Protein AF-A0A7X0GFW9-F1 (afdb_monomer_lite)

Sequence (64 aa):
MWRGILVVRESWETAAGDLAFEYDGDLSALEARLAAAELGSALAGQVLTIATPRGGTINVAAAV

Foldseek 3Di:
DDDDDDDADDDPVPPPAAAEDEDQDDPVVVVVVCVVVVWDWDDDPQWIWTADPVGGIYIYGYDD

Secondary structure (DSSP, 8-state):
---PPP-----GGGTTS-EEEEESS-HHHHHHHHHHTT--EEEETTEEEEE-TTS-EEEEEEP-

pLDDT: mean 74.7, std 19.12, range [36.28, 94.25]

Structure (mmCIF, N/CA/C/O backbone):
data_AF-A0A7X0GFW9-F1
#
_entry.id   AF-A0A7X0GFW9-F1
#
loop_
_atom_site.group_PDB
_atom_site.id
_atom_site.type_symbol
_atom_site.label_atom_id
_atom_site.label_alt_id
_atom_site.label_comp_id
_atom_site.label_asym_id
_atom_site.label_entity_id
_atom_site.label_seq_id
_atom_site.pdbx_PDB_ins_code
_atom_site.Cartn_x
_atom_site.Cartn_y
_atom_site.Cartn_z
_atom_site.occupancy
_atom_site.B_iso_or_equiv
_atom_site.auth_seq_id
_atom_site.auth_comp_id
_atom_site.auth_asym_id
_atom_site.auth_atom_id
_atom_site.pdbx_PDB_model_num
ATOM 1 N N . MET A 1 1 ? -13.297 -17.846 0.003 1.00 36.28 1 MET A N 1
ATOM 2 C CA . MET A 1 1 ? -13.072 -17.178 -1.297 1.00 36.28 1 MET A CA 1
ATOM 3 C C . MET A 1 1 ? -13.461 -15.720 -1.094 1.00 36.28 1 MET A C 1
ATOM 5 O O . MET A 1 1 ? -14.647 -15.447 -1.025 1.00 36.28 1 MET A O 1
ATOM 9 N N . TRP A 1 2 ? -12.512 -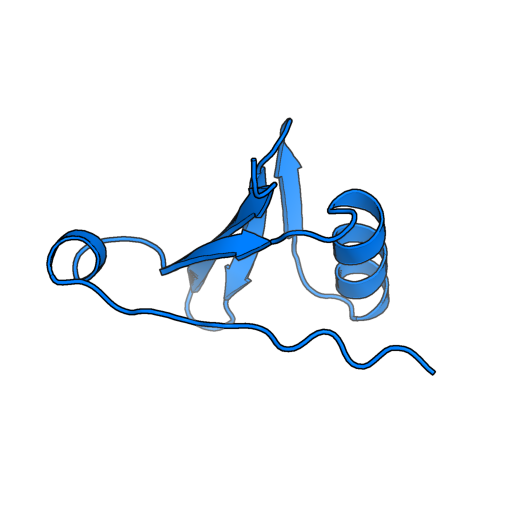14.816 -0.841 1.00 39.66 2 TRP A N 1
ATOM 10 C CA . TRP A 1 2 ? -12.833 -13.432 -0.460 1.00 39.66 2 TRP A CA 1
ATOM 11 C C . TRP A 1 2 ? -12.466 -12.498 -1.616 1.00 39.66 2 TRP A C 1
ATOM 13 O O . TRP A 1 2 ? -11.294 -12.351 -1.953 1.00 39.66 2 TRP A O 1
ATOM 23 N N . ARG A 1 3 ? -13.491 -11.937 -2.265 1.00 47.81 3 ARG A N 1
ATOM 24 C CA . ARG A 1 3 ? -13.385 -10.839 -3.232 1.00 47.81 3 ARG A CA 1
ATOM 25 C C . ARG A 1 3 ? -13.695 -9.546 -2.473 1.00 47.81 3 ARG A C 1
ATOM 27 O O . ARG A 1 3 ? -14.863 -9.204 -2.336 1.00 47.81 3 ARG A O 1
ATOM 34 N N . GLY A 1 4 ? -12.673 -8.881 -1.938 1.00 45.53 4 GLY A N 1
ATOM 35 C CA . GLY A 1 4 ? -12.802 -7.490 -1.495 1.00 45.53 4 GLY A CA 1
ATOM 36 C C . GLY A 1 4 ? -12.830 -6.588 -2.727 1.00 45.53 4 GLY A C 1
ATOM 37 O O . GLY A 1 4 ? -11.996 -6.754 -3.619 1.00 45.53 4 GLY A O 1
ATOM 38 N N . ILE A 1 5 ? -13.825 -5.709 -2.833 1.00 50.94 5 ILE A N 1
ATOM 39 C CA . ILE A 1 5 ? -13.920 -4.734 -3.925 1.00 50.94 5 ILE A CA 1
ATOM 40 C C . ILE A 1 5 ? -13.034 -3.547 -3.552 1.00 50.94 5 ILE A C 1
ATOM 42 O O . ILE A 1 5 ? -13.276 -2.901 -2.540 1.00 50.94 5 ILE A O 1
ATOM 46 N N . LEU A 1 6 ? -12.037 -3.247 -4.385 1.00 52.69 6 LEU A N 1
ATOM 47 C CA . LEU A 1 6 ? -11.285 -1.999 -4.292 1.00 52.69 6 LEU A CA 1
ATOM 48 C C . LEU A 1 6 ? -12.148 -0.869 -4.871 1.00 52.69 6 LEU A C 1
ATOM 50 O O . LEU A 1 6 ? -12.477 -0.893 -6.059 1.00 52.69 6 LEU A O 1
ATOM 54 N N . VAL A 1 7 ? -12.524 0.107 -4.046 1.00 43.34 7 VAL A N 1
ATOM 55 C CA . VAL A 1 7 ? -13.242 1.309 -4.493 1.00 43.34 7 VAL A CA 1
ATOM 56 C C . VAL A 1 7 ? -12.231 2.438 -4.665 1.00 43.34 7 VAL A C 1
ATOM 58 O O . VAL A 1 7 ? -11.659 2.912 -3.692 1.00 43.34 7 VAL A O 1
ATOM 61 N N . VAL A 1 8 ? -12.021 2.876 -5.908 1.00 49.06 8 VAL A N 1
ATOM 62 C CA . VAL A 1 8 ? -11.090 3.963 -6.251 1.00 49.06 8 VAL A CA 1
ATOM 63 C C . VAL A 1 8 ? -11.899 5.210 -6.611 1.00 49.06 8 VAL A C 1
ATOM 65 O O . VAL A 1 8 ? -12.738 5.156 -7.512 1.00 49.06 8 VAL A O 1
ATOM 68 N N . ARG A 1 9 ? -11.673 6.326 -5.907 1.00 43.47 9 ARG A N 1
ATOM 69 C CA . ARG A 1 9 ? -12.278 7.634 -6.207 1.00 43.47 9 ARG A CA 1
ATOM 70 C C . ARG A 1 9 ? -11.179 8.643 -6.510 1.00 43.47 9 ARG A C 1
ATOM 72 O O . ARG A 1 9 ? -10.358 8.926 -5.649 1.00 43.47 9 ARG A O 1
ATOM 79 N N . GLU A 1 10 ? -11.191 9.186 -7.719 1.00 39.12 10 GLU A N 1
ATOM 80 C CA . GLU A 1 10 ? -10.364 10.333 -8.094 1.00 39.12 10 GLU A CA 1
ATOM 81 C C . GLU A 1 10 ? -11.102 11.620 -7.688 1.00 39.12 10 GLU A C 1
ATOM 83 O O . GLU A 1 10 ? -12.283 11.785 -8.010 1.00 39.12 10 GLU A O 1
ATOM 88 N N . SER A 1 11 ? -10.435 12.515 -6.952 1.00 43.59 11 SER A N 1
ATOM 89 C CA . SER A 1 11 ? -10.940 13.860 -6.646 1.00 43.59 11 SER A CA 1
ATOM 90 C C . SER A 1 11 ? -10.003 14.929 -7.202 1.00 43.59 11 SER A C 1
ATOM 92 O O . SER A 1 11 ? -8.824 14.680 -7.468 1.00 43.59 11 SER A O 1
ATOM 94 N N . TRP A 1 12 ? -10.525 16.144 -7.363 1.00 40.50 12 TRP A N 1
ATOM 95 C CA . TRP A 1 12 ? -9.755 17.299 -7.828 1.00 40.50 12 TRP A CA 1
ATOM 96 C C . TRP A 1 12 ? -8.525 17.579 -6.939 1.00 40.50 12 TRP A C 1
ATOM 98 O O . TRP A 1 12 ? -7.493 18.005 -7.451 1.00 40.50 12 TRP A O 1
ATOM 108 N N . GLU A 1 13 ? -8.581 17.248 -5.643 1.00 42.38 13 GLU A N 1
ATOM 109 C CA . GLU A 1 13 ? -7.442 17.356 -4.723 1.00 42.38 13 GLU A CA 1
ATOM 110 C C . GLU A 1 13 ? -6.304 16.351 -5.003 1.00 42.38 13 GLU A C 1
ATOM 112 O O . GLU A 1 13 ? -5.176 16.577 -4.574 1.00 42.38 13 GLU A O 1
ATOM 117 N N . THR A 1 14 ? -6.567 15.264 -5.740 1.00 45.31 14 THR A N 1
ATOM 118 C CA . THR A 1 14 ? -5.593 14.190 -6.040 1.00 45.31 14 THR A CA 1
ATOM 119 C C . THR A 1 14 ? -4.938 14.295 -7.424 1.00 45.31 14 THR A C 1
ATOM 121 O O . THR A 1 14 ? -4.012 13.548 -7.725 1.00 45.31 14 THR A O 1
ATOM 124 N N . ALA A 1 15 ? -5.344 15.264 -8.255 1.00 44.91 15 ALA A N 1
ATOM 125 C CA . ALA A 1 15 ? -4.898 15.415 -9.648 1.00 44.91 15 ALA A CA 1
ATOM 126 C C . ALA A 1 15 ? -3.439 15.909 -9.827 1.00 44.91 15 ALA A C 1
ATOM 128 O O . ALA A 1 15 ? -2.969 16.043 -10.957 1.00 44.91 15 ALA A O 1
ATOM 129 N N . ALA A 1 16 ? -2.718 16.189 -8.735 1.00 47.69 16 ALA A N 1
ATOM 130 C CA . ALA A 1 16 ? -1.345 16.710 -8.754 1.00 47.69 16 ALA A CA 1
ATOM 131 C C . ALA A 1 16 ? -0.339 15.905 -7.900 1.00 47.69 16 ALA A C 1
ATOM 133 O O . ALA A 1 16 ? 0.800 16.345 -7.749 1.00 47.69 16 ALA A O 1
ATOM 134 N N . GLY A 1 17 ? -0.727 14.748 -7.345 1.00 54.19 17 GLY A N 1
ATOM 135 C CA . GLY A 1 17 ? 0.111 13.947 -6.441 1.00 54.19 17 GLY A CA 1
ATOM 136 C C . GLY A 1 17 ? 0.124 12.449 -6.761 1.00 54.19 17 GLY A C 1
ATOM 137 O O . GLY A 1 17 ? -0.574 11.987 -7.661 1.00 54.19 17 GLY A O 1
ATOM 138 N N . ASP A 1 18 ? 0.939 11.693 -6.022 1.00 63.38 18 ASP A N 1
ATOM 139 C CA . ASP A 1 18 ? 0.932 10.227 -6.046 1.00 63.38 18 ASP A CA 1
ATOM 140 C C . ASP A 1 18 ? -0.478 9.688 -5.732 1.00 63.38 18 ASP A C 1
ATOM 142 O O . ASP A 1 18 ? -1.155 10.183 -4.828 1.00 63.38 18 ASP A O 1
ATOM 146 N N . LEU A 1 19 ? -0.933 8.675 -6.480 1.00 72.88 19 LEU A N 1
ATOM 147 C CA . LEU A 1 19 ? -2.272 8.092 -6.324 1.00 72.88 19 LEU A CA 1
ATOM 148 C C . LEU A 1 19 ? -2.418 7.511 -4.911 1.00 72.88 19 LEU A C 1
ATOM 150 O O . LEU A 1 19 ? -1.602 6.683 -4.512 1.00 72.88 19 LEU A O 1
ATOM 154 N N . ALA A 1 20 ? -3.459 7.891 -4.169 1.00 79.12 20 ALA A N 1
ATOM 155 C CA . ALA A 1 20 ? -3.680 7.402 -2.810 1.00 79.12 20 ALA A CA 1
ATOM 156 C C . ALA A 1 20 ? -5.091 6.832 -2.611 1.00 79.12 20 ALA A C 1
ATOM 158 O O . ALA A 1 20 ? -6.052 7.350 -3.179 1.00 79.12 20 ALA A O 1
ATOM 159 N N . PHE A 1 21 ? -5.225 5.777 -1.802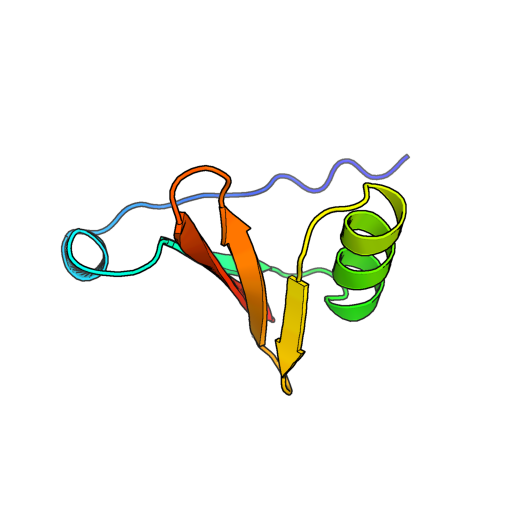 1.00 78.69 21 PHE A N 1
ATOM 160 C CA . PHE A 1 21 ? -6.521 5.209 -1.413 1.00 78.69 21 PHE A CA 1
ATOM 161 C C . PHE A 1 21 ? -6.506 4.599 -0.009 1.00 78.69 21 PHE A C 1
ATOM 163 O O . PHE A 1 21 ? -5.460 4.206 0.503 1.00 78.69 21 PHE A O 1
ATOM 170 N N . GLU A 1 22 ? -7.687 4.500 0.599 1.00 83.06 22 GLU A N 1
ATOM 171 C CA . GLU A 1 22 ? -7.896 3.775 1.853 1.00 83.06 22 GLU A CA 1
ATOM 172 C C . GLU A 1 22 ? -8.194 2.294 1.586 1.00 83.06 22 GLU A C 1
ATOM 174 O O . GLU A 1 22 ? -8.806 1.930 0.577 1.00 83.06 22 GLU A O 1
ATOM 179 N N . TYR A 1 23 ? -7.757 1.436 2.500 1.00 84.31 23 TYR A N 1
ATOM 180 C CA . TYR A 1 23 ? -7.925 -0.007 2.449 1.00 84.31 23 TYR A CA 1
ATOM 181 C C . TYR A 1 23 ? -8.377 -0.526 3.812 1.00 84.31 23 TYR A C 1
ATOM 183 O O . TYR A 1 23 ? -7.713 -0.317 4.823 1.00 84.31 23 TYR A O 1
ATOM 191 N N . ASP A 1 24 ? -9.514 -1.213 3.829 1.00 86.56 24 ASP A N 1
ATOM 192 C CA . ASP A 1 24 ? -10.162 -1.772 5.021 1.00 86.56 24 ASP A CA 1
ATOM 193 C C . ASP A 1 24 ? -9.644 -3.170 5.401 1.00 86.56 24 ASP A C 1
ATOM 195 O O . ASP A 1 24 ? -10.082 -3.764 6.388 1.00 86.56 24 ASP A O 1
ATOM 199 N N . GLY A 1 25 ? -8.711 -3.713 4.618 1.00 86.81 25 GLY A N 1
ATOM 200 C CA . GLY A 1 25 ? -8.042 -4.972 4.907 1.00 86.81 25 GLY A CA 1
ATOM 201 C C . GLY A 1 25 ? -6.708 -4.800 5.634 1.00 86.81 25 GLY A C 1
ATOM 202 O O . GLY A 1 25 ? -6.215 -3.705 5.883 1.00 86.81 25 GLY A O 1
ATOM 203 N N . ASP A 1 26 ? -6.077 -5.932 5.935 1.00 91.25 26 ASP A N 1
ATOM 204 C CA . ASP A 1 26 ? -4.763 -5.974 6.578 1.00 91.25 26 ASP A CA 1
ATOM 205 C C . ASP A 1 26 ? -3.651 -5.536 5.603 1.00 91.25 26 ASP A C 1
ATOM 207 O O . ASP A 1 26 ? -3.378 -6.212 4.601 1.00 91.25 26 ASP A O 1
ATOM 211 N N . LEU A 1 27 ? -3.002 -4.403 5.898 1.00 91.31 27 LEU A N 1
ATOM 212 C CA . LEU A 1 27 ? -1.895 -3.866 5.104 1.00 91.31 27 LEU A CA 1
ATOM 213 C C . LEU A 1 27 ? -0.655 -4.766 5.112 1.00 91.31 27 LEU A C 1
ATOM 215 O O . LEU A 1 27 ? 0.016 -4.859 4.087 1.00 91.31 27 LEU A O 1
ATOM 219 N N . SER A 1 28 ? -0.361 -5.469 6.207 1.00 93.88 28 SER A N 1
ATOM 220 C CA . SER A 1 28 ? 0.761 -6.413 6.260 1.00 93.88 28 SER A CA 1
ATOM 221 C C . SER A 1 28 ? 0.491 -7.633 5.379 1.00 93.88 28 SER A C 1
ATOM 223 O O . SER A 1 28 ? 1.383 -8.117 4.679 1.00 93.88 28 SER A O 1
ATOM 2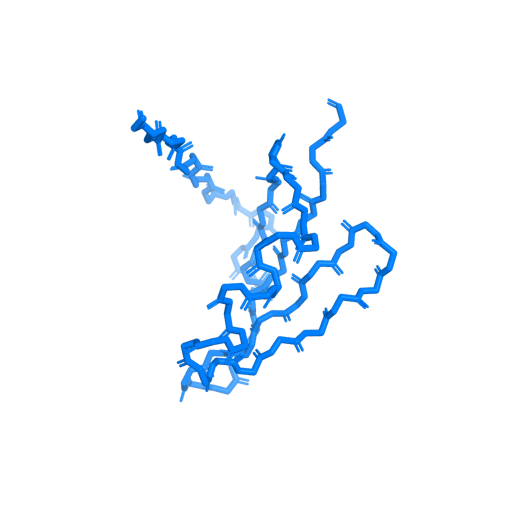25 N N . ALA A 1 29 ? -0.761 -8.100 5.333 1.00 92.50 29 ALA A N 1
ATOM 226 C CA . ALA A 1 29 ? -1.163 -9.150 4.400 1.00 92.50 29 ALA A CA 1
ATOM 227 C C . ALA A 1 29 ? -1.080 -8.687 2.934 1.00 92.50 29 ALA A C 1
ATOM 229 O O . ALA A 1 29 ? -0.739 -9.481 2.054 1.00 92.50 29 ALA A O 1
ATOM 230 N N . LEU A 1 30 ? -1.382 -7.416 2.654 1.00 91.62 30 LEU A N 1
ATOM 231 C CA . LEU A 1 30 ? -1.222 -6.833 1.322 1.00 91.62 30 LEU A CA 1
ATOM 232 C C . LEU A 1 30 ? 0.260 -6.712 0.931 1.00 91.62 30 LEU A C 1
ATOM 234 O O . LEU A 1 30 ? 0.627 -7.153 -0.157 1.00 91.62 30 LEU A O 1
ATOM 238 N N . GLU A 1 31 ? 1.114 -6.205 1.822 1.00 93.56 31 GLU A N 1
ATOM 239 C CA . GLU A 1 31 ? 2.566 -6.103 1.616 1.00 93.56 31 GLU A CA 1
ATOM 240 C C . GLU A 1 31 ? 3.188 -7.469 1.289 1.00 93.56 31 GLU A C 1
ATOM 242 O O . GLU A 1 31 ? 3.905 -7.605 0.298 1.00 93.56 31 GLU A O 1
ATOM 247 N N . ALA A 1 32 ? 2.836 -8.517 2.041 1.00 92.62 32 ALA A N 1
ATOM 248 C CA . ALA A 1 32 ? 3.322 -9.872 1.782 1.00 92.62 32 ALA A CA 1
ATOM 249 C C . ALA A 1 32 ? 2.941 -10.384 0.378 1.00 92.62 32 ALA A C 1
ATOM 251 O O . ALA A 1 32 ? 3.721 -11.083 -0.271 1.00 92.62 32 ALA A O 1
ATOM 252 N N . ARG A 1 33 ? 1.749 -10.025 -0.118 1.00 91.06 33 ARG A N 1
ATOM 253 C CA . ARG A 1 33 ? 1.291 -10.399 -1.467 1.00 91.06 33 ARG A CA 1
ATOM 254 C C . ARG A 1 33 ? 2.026 -9.631 -2.559 1.00 91.06 33 ARG A C 1
ATOM 256 O O . ARG A 1 33 ? 2.286 -10.213 -3.608 1.00 91.06 33 ARG A O 1
ATOM 263 N N . LEU A 1 34 ? 2.355 -8.362 -2.325 1.00 89.50 34 LEU A N 1
ATOM 264 C CA . LEU A 1 34 ? 3.157 -7.560 -3.250 1.00 89.50 34 LEU A CA 1
ATOM 265 C C . LEU A 1 34 ? 4.590 -8.093 -3.335 1.00 89.50 34 LEU A C 1
ATOM 267 O O . LEU A 1 34 ? 5.082 -8.320 -4.437 1.00 89.50 34 LEU A O 1
ATOM 271 N N . ALA A 1 35 ? 5.208 -8.406 -2.193 1.00 89.44 35 ALA A N 1
ATOM 272 C CA . ALA A 1 35 ? 6.536 -9.011 -2.144 1.00 89.44 35 ALA A CA 1
ATOM 273 C C . ALA A 1 35 ? 6.584 -10.370 -2.869 1.00 89.44 35 ALA A C 1
ATOM 275 O O . ALA A 1 35 ? 7.497 -10.619 -3.652 1.00 89.44 35 ALA A O 1
ATOM 276 N N . ALA A 1 36 ? 5.571 -11.226 -2.679 1.00 89.12 36 ALA A N 1
ATOM 277 C CA . ALA A 1 36 ? 5.452 -12.500 -3.397 1.00 89.12 36 ALA A CA 1
ATOM 278 C C . ALA A 1 36 ? 5.263 -12.339 -4.919 1.00 89.12 36 ALA A C 1
ATOM 280 O O . ALA A 1 36 ? 5.525 -13.275 -5.670 1.00 89.12 36 ALA A O 1
ATOM 281 N N . ALA A 1 37 ? 4.802 -11.171 -5.367 1.00 83.88 37 ALA A N 1
ATOM 282 C CA . ALA A 1 37 ? 4.677 -10.805 -6.774 1.00 83.88 37 ALA A CA 1
ATOM 283 C C . ALA A 1 37 ? 5.895 -10.024 -7.305 1.00 83.88 37 ALA A C 1
ATOM 285 O O . ALA A 1 37 ? 5.831 -9.503 -8.415 1.00 83.88 37 ALA A O 1
ATOM 286 N N . GLU A 1 38 ? 6.973 -9.917 -6.518 1.00 87.81 38 GLU A N 1
ATOM 287 C CA . GLU A 1 38 ? 8.184 -9.147 -6.842 1.00 87.81 38 GLU A CA 1
ATOM 288 C C . GLU A 1 38 ? 7.905 -7.654 -7.105 1.00 87.81 38 GLU A C 1
ATOM 290 O O . GLU A 1 38 ? 8.627 -6.976 -7.838 1.00 87.81 38 GLU A O 1
ATOM 295 N N . LEU A 1 39 ? 6.848 -7.115 -6.488 1.00 81.56 39 LEU A N 1
ATOM 296 C CA . LEU A 1 39 ? 6.498 -5.701 -6.557 1.00 81.56 39 LEU A CA 1
ATOM 297 C C . LEU A 1 39 ? 7.126 -4.956 -5.381 1.00 81.56 39 LEU A C 1
ATOM 299 O O . LEU A 1 39 ? 6.909 -5.302 -4.221 1.00 81.56 39 LEU A O 1
ATOM 303 N N . GLY A 1 40 ? 7.890 -3.908 -5.688 1.00 87.06 40 GLY A N 1
ATOM 304 C CA . GLY A 1 40 ? 8.495 -3.055 -4.672 1.00 87.06 40 GLY A CA 1
ATOM 305 C C . GLY A 1 40 ? 7.433 -2.303 -3.870 1.00 87.06 40 GLY A C 1
ATOM 306 O O . GLY A 1 40 ? 6.689 -1.493 -4.428 1.00 87.06 40 GLY A O 1
ATOM 307 N N . SER A 1 41 ? 7.395 -2.543 -2.562 1.00 91.88 41 SER A N 1
ATOM 308 C CA . SER A 1 41 ? 6.551 -1.816 -1.617 1.00 91.88 41 SER A CA 1
ATOM 309 C C . SER A 1 41 ? 7.273 -1.554 -0.297 1.00 91.88 41 SER A C 1
ATOM 311 O O . SER A 1 41 ? 8.240 -2.242 0.027 1.00 91.88 41 SER A O 1
ATOM 313 N N . ALA A 1 42 ? 6.796 -0.572 0.462 1.00 94.25 42 ALA A N 1
ATOM 314 C CA . ALA A 1 42 ? 7.292 -0.253 1.795 1.00 94.25 42 ALA A CA 1
ATOM 315 C C . ALA A 1 42 ? 6.130 0.108 2.728 1.00 94.25 42 ALA A C 1
ATOM 317 O O . ALA A 1 42 ? 5.408 1.073 2.468 1.00 94.25 42 ALA A O 1
ATOM 318 N N . LEU A 1 43 ? 5.954 -0.655 3.808 1.00 93.62 43 LEU A N 1
ATOM 319 C CA . LEU A 1 43 ? 5.003 -0.342 4.872 1.00 93.62 43 LEU A CA 1
ATOM 320 C C . LEU A 1 43 ? 5.638 0.556 5.945 1.00 93.62 43 LEU A C 1
ATOM 322 O O . LEU A 1 43 ? 6.664 0.220 6.539 1.00 93.62 43 LEU A O 1
ATOM 326 N N . ALA A 1 44 ? 4.995 1.687 6.236 1.00 91.94 44 ALA A N 1
ATOM 327 C CA . ALA A 1 44 ? 5.377 2.620 7.290 1.00 91.94 44 ALA A CA 1
ATOM 328 C C . ALA A 1 44 ? 4.149 3.003 8.131 1.00 91.94 44 ALA A C 1
ATOM 330 O O . ALA A 1 44 ? 3.339 3.852 7.757 1.00 91.94 44 ALA A O 1
ATOM 331 N N . GLY A 1 45 ? 4.003 2.370 9.297 1.00 91.31 45 GLY A N 1
ATOM 332 C CA . GLY A 1 45 ? 2.851 2.588 10.171 1.00 91.31 45 GLY A CA 1
ATOM 333 C C . GLY A 1 45 ? 1.550 2.127 9.511 1.00 91.31 45 GLY A C 1
ATOM 334 O O . GLY A 1 45 ? 1.365 0.935 9.296 1.00 91.31 45 GLY A O 1
ATOM 335 N N . GLN A 1 46 ? 0.661 3.075 9.207 1.00 91.06 46 GLN A N 1
ATOM 336 C CA . GLN A 1 46 ? -0.653 2.827 8.594 1.00 91.06 46 GLN A CA 1
ATOM 337 C C . GLN A 1 46 ? -0.679 3.119 7.087 1.00 91.06 46 GLN A C 1
ATOM 339 O O . GLN A 1 46 ? -1.756 3.274 6.519 1.00 91.06 46 GLN A O 1
ATOM 344 N N . VAL A 1 47 ? 0.486 3.252 6.446 1.00 90.00 47 VAL A N 1
ATOM 345 C CA . VAL A 1 47 ? 0.599 3.570 5.017 1.00 90.00 47 VAL A CA 1
ATOM 346 C C . VAL A 1 47 ? 1.537 2.582 4.336 1.00 90.00 47 VAL A C 1
ATOM 348 O O . VAL A 1 47 ? 2.677 2.410 4.762 1.00 90.00 47 VAL A O 1
ATOM 351 N N . LEU A 1 48 ? 1.065 1.956 3.263 1.00 92.38 48 LEU A N 1
ATOM 352 C CA . LEU A 1 48 ? 1.844 1.115 2.361 1.00 92.38 48 LEU A CA 1
ATOM 353 C C . LEU A 1 48 ? 2.102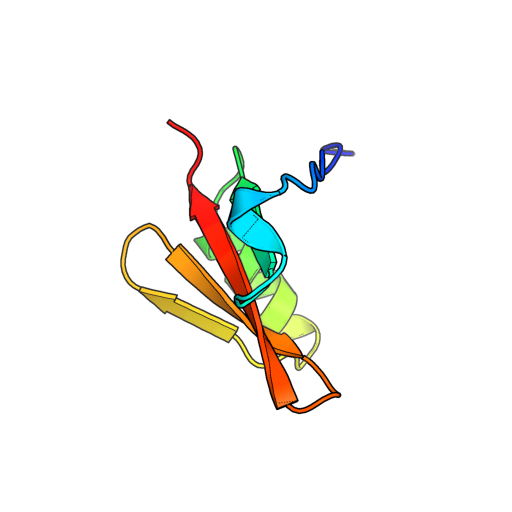 1.874 1.056 1.00 92.38 48 LEU A C 1
ATOM 355 O O . LEU A 1 48 ? 1.168 2.192 0.323 1.00 92.38 48 LEU A O 1
ATOM 359 N N . THR A 1 49 ? 3.366 2.142 0.745 1.00 92.06 49 THR A N 1
ATOM 360 C CA . THR A 1 49 ? 3.774 2.778 -0.513 1.00 92.06 49 THR A CA 1
ATOM 361 C C . THR A 1 49 ? 4.183 1.710 -1.523 1.00 92.06 49 THR A C 1
ATOM 363 O O . THR A 1 49 ? 4.962 0.819 -1.197 1.00 92.06 49 THR A O 1
ATOM 366 N N . ILE A 1 50 ? 3.684 1.794 -2.755 1.00 88.62 50 ILE A N 1
ATOM 367 C CA . ILE A 1 50 ? 3.921 0.835 -3.842 1.00 88.62 50 ILE A CA 1
ATOM 368 C C . ILE A 1 50 ? 4.573 1.568 -5.014 1.00 88.62 50 ILE A C 1
ATOM 370 O O . ILE A 1 50 ? 4.042 2.568 -5.504 1.00 88.62 50 ILE A O 1
ATOM 374 N N . ALA A 1 51 ? 5.714 1.072 -5.490 1.00 83.06 51 ALA A N 1
ATOM 375 C CA . ALA A 1 51 ? 6.385 1.639 -6.653 1.00 83.06 51 ALA A CA 1
ATOM 376 C C . ALA A 1 51 ? 5.640 1.275 -7.945 1.00 83.06 51 ALA A C 1
ATOM 378 O O . ALA A 1 51 ? 5.277 0.119 -8.173 1.00 83.06 51 ALA A O 1
ATOM 379 N N . THR A 1 52 ? 5.444 2.253 -8.829 1.00 74.44 52 THR A N 1
ATOM 380 C CA . THR A 1 52 ? 4.865 2.009 -10.154 1.00 74.44 52 THR A CA 1
ATOM 381 C C . THR A 1 52 ? 5.962 1.792 -11.200 1.00 74.44 52 THR A C 1
ATOM 383 O O . THR A 1 52 ? 7.022 2.421 -11.126 1.00 74.44 52 THR A O 1
ATOM 386 N N . PRO A 1 53 ? 5.707 1.003 -12.259 1.00 66.69 53 PRO A N 1
ATOM 387 C CA . PRO A 1 53 ? 6.666 0.810 -13.352 1.00 66.69 53 PRO A CA 1
ATOM 388 C C . PRO A 1 53 ? 7.062 2.096 -14.098 1.00 66.69 53 PRO A C 1
ATOM 390 O O . PRO A 1 53 ? 8.013 2.089 -14.872 1.00 66.69 53 PRO A O 1
ATOM 393 N N . ARG A 1 54 ? 6.318 3.196 -13.907 1.00 73.38 54 ARG A N 1
ATOM 394 C CA . ARG A 1 54 ? 6.570 4.501 -14.538 1.00 73.38 54 ARG A CA 1
ATOM 395 C C . ARG A 1 54 ? 7.324 5.479 -13.629 1.00 73.38 54 ARG A C 1
ATOM 397 O O . ARG A 1 54 ? 7.435 6.648 -13.980 1.00 73.38 54 ARG A O 1
ATOM 404 N N . GLY A 1 55 ? 7.831 5.019 -12.484 1.00 71.25 55 GLY A N 1
ATOM 405 C CA . GLY A 1 55 ? 8.635 5.831 -11.565 1.00 71.25 55 GLY A CA 1
ATOM 406 C C . GLY A 1 55 ? 7.839 6.722 -10.605 1.00 71.25 55 GLY A C 1
ATOM 407 O O . GLY A 1 55 ? 8.450 7.492 -9.876 1.00 71.25 55 GLY A O 1
ATOM 408 N N . GLY A 1 56 ? 6.506 6.621 -10.588 1.00 77.69 56 GLY A N 1
ATOM 409 C CA . GLY A 1 56 ? 5.652 7.220 -9.551 1.00 77.69 56 GLY A CA 1
ATOM 410 C C . GLY A 1 56 ? 5.332 6.235 -8.427 1.00 77.69 56 GLY A C 1
ATOM 411 O O . GLY A 1 56 ? 5.723 5.063 -8.508 1.00 77.69 56 GLY A O 1
ATOM 412 N N . THR A 1 57 ? 4.569 6.668 -7.425 1.00 83.00 57 THR A N 1
ATOM 413 C CA . THR A 1 57 ? 4.132 5.797 -6.327 1.00 83.00 57 THR A CA 1
ATOM 414 C C . THR A 1 57 ? 2.614 5.760 -6.165 1.00 83.00 57 THR A C 1
ATOM 416 O O .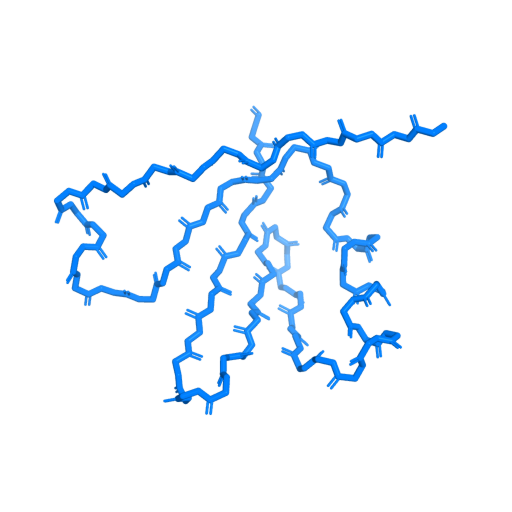 THR A 1 57 ? 1.883 6.620 -6.657 1.00 83.00 57 THR A O 1
ATOM 419 N N . ILE A 1 58 ? 2.140 4.701 -5.512 1.00 85.12 58 ILE A N 1
ATOM 420 C CA . ILE A 1 58 ? 0.764 4.550 -5.046 1.00 85.12 58 ILE A CA 1
ATOM 421 C C . ILE A 1 58 ? 0.816 4.394 -3.528 1.00 85.12 58 ILE A C 1
ATOM 423 O O . ILE A 1 58 ? 1.542 3.532 -3.037 1.00 85.12 58 ILE A O 1
ATOM 427 N N . ASN A 1 59 ? 0.046 5.184 -2.788 1.00 87.94 59 ASN A N 1
ATOM 428 C CA . ASN A 1 59 ? -0.032 5.108 -1.331 1.00 87.94 59 ASN A CA 1
ATOM 429 C C . ASN A 1 59 ? -1.351 4.466 -0.889 1.00 87.94 59 ASN A C 1
ATOM 431 O O . ASN A 1 59 ? -2.427 4.853 -1.336 1.00 87.94 59 ASN A O 1
ATOM 435 N N . VAL A 1 60 ? -1.277 3.493 0.014 1.00 88.56 60 VAL A N 1
ATOM 436 C CA . VAL A 1 60 ? -2.437 2.779 0.553 1.00 88.56 60 VAL A CA 1
ATOM 437 C C . VAL A 1 60 ? -2.495 2.996 2.054 1.00 88.56 60 VAL A C 1
ATOM 439 O O . VAL A 1 60 ? -1.630 2.504 2.773 1.00 88.56 60 VAL A O 1
ATOM 442 N N . ALA A 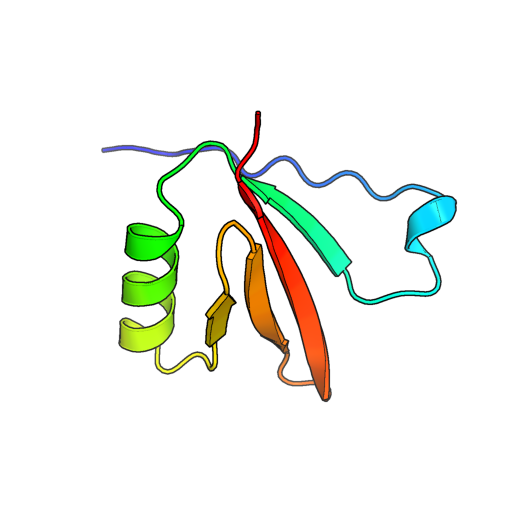1 61 ? -3.486 3.741 2.530 1.00 88.31 61 ALA A N 1
ATOM 443 C CA . ALA A 1 61 ? -3.700 3.974 3.953 1.00 88.31 61 ALA A CA 1
ATOM 444 C C . ALA A 1 61 ? -4.678 2.944 4.533 1.00 88.31 61 ALA A C 1
ATOM 446 O O . ALA A 1 61 ? -5.591 2.506 3.837 1.00 88.31 61 ALA A O 1
ATOM 447 N N . ALA A 1 62 ? -4.530 2.570 5.801 1.00 84.19 62 ALA A N 1
ATOM 448 C CA . ALA A 1 62 ? -5.569 1.807 6.488 1.00 84.19 62 ALA A CA 1
ATOM 449 C C . ALA A 1 62 ? -6.836 2.670 6.623 1.00 84.19 62 ALA A C 1
ATOM 451 O O . ALA A 1 62 ? -6.750 3.824 7.046 1.00 84.19 62 ALA A O 1
ATOM 452 N N . ALA A 1 63 ? -7.994 2.120 6.258 1.00 79.62 63 ALA A N 1
ATOM 453 C CA . ALA A 1 63 ? -9.283 2.762 6.500 1.00 79.62 63 ALA A CA 1
ATOM 454 C C . ALA A 1 63 ? -9.578 2.802 8.012 1.00 79.62 63 ALA A C 1
ATOM 456 O O . ALA A 1 63 ? -9.198 1.881 8.742 1.00 79.62 63 ALA A O 1
ATOM 457 N N . VAL A 1 64 ? -10.238 3.870 8.472 1.00 72.81 64 VAL A N 1
ATOM 458 C CA . VAL A 1 64 ? -10.615 4.086 9.885 1.00 72.81 64 VAL A CA 1
ATOM 459 C C . VAL A 1 64 ? -11.986 3.495 10.192 1.00 72.81 64 VAL A C 1
ATOM 461 O O . VAL A 1 64 ? -12.915 3.713 9.383 1.00 72.81 64 VAL A O 1
#

Radius of gyration: 12.08 Å; chains: 1; bounding box: 23×34×25 Å